Protein AF-A0A8X8IEL3-F1 (afdb_monomer_lite)

pLDDT: mean 84.25, std 9.83, range [52.97, 96.88]

Sequence (147 aa):
MQDITTQINSVTDIMNMSAEDFILHKIRIRLDEINSLKEDYFKITGKHADHILNAVQRSQFVFPSKKEIENNIATFLSDVGTSTFKTNQIISRFHQIEMTKDVRNDLTRRYSGQLTAMKKDKKIFSKKVDGEKGDLFSTDEKLLKLM

Organism: NCBI:txid1235997

Foldseek 3Di:
DDDPVVVLVVVCVVVVHDSVVVVVVVVVVVVVVVVVVVVVVCVVVVVVVLVVVQVVCVVVDDDDDLVVLVVLVVVVCVVCPFDKDFQVVSCCVPPVDPHRPVVSVVSNVSNVVVVVVCVVVLQKDWDDDPPDPHIIIGSDPVVVVVD

Radius of gyration: 29.65 Å; chains: 1; bounding box: 62×38×81 Å

Structure (mmCIF, N/CA/C/O backbone):
data_AF-A0A8X8IEL3-F1
#
_entry.id   AF-A0A8X8IEL3-F1
#
loop_
_atom_site.group_PDB
_atom_site.id
_atom_site.type_symbol
_atom_site.label_atom_id
_atom_site.label_alt_id
_atom_site.label_comp_id
_atom_site.label_asym_id
_atom_site.label_entity_id
_atom_site.label_seq_id
_atom_site.pdbx_PDB_ins_code
_atom_site.Cartn_x
_atom_site.Cartn_y
_atom_site.Cartn_z
_atom_site.occupancy
_atom_site.B_iso_or_equiv
_atom_site.auth_seq_id
_atom_site.auth_comp_id
_atom_site.auth_asym_id
_atom_site.auth_atom_id
_atom_site.pdbx_PDB_model_num
ATOM 1 N N . MET A 1 1 ? 31.915 17.268 -57.681 1.00 52.97 1 MET A N 1
ATOM 2 C CA . MET A 1 1 ? 31.991 16.485 -56.430 1.00 52.97 1 MET A CA 1
ATOM 3 C C . MET A 1 1 ? 33.268 16.895 -55.728 1.00 52.97 1 MET A C 1
ATOM 5 O O . MET A 1 1 ? 34.320 16.727 -56.325 1.00 52.97 1 MET A O 1
ATOM 9 N N . GLN A 1 2 ? 33.185 17.519 -54.552 1.00 53.22 2 GLN A N 1
ATOM 10 C CA . GLN A 1 2 ? 34.376 17.730 -53.724 1.00 53.22 2 GLN A CA 1
ATOM 11 C C . GLN A 1 2 ? 34.770 16.394 -53.091 1.00 53.22 2 GLN A C 1
ATOM 13 O O . GLN A 1 2 ? 33.899 15.658 -52.632 1.00 53.22 2 GLN A O 1
ATOM 18 N N . ASP A 1 3 ? 36.063 16.084 -53.128 1.00 77.81 3 ASP A N 1
ATOM 19 C CA . ASP A 1 3 ? 36.632 14.866 -52.562 1.00 77.81 3 ASP A CA 1
ATOM 20 C C . ASP A 1 3 ? 36.480 14.870 -51.030 1.00 77.81 3 ASP A C 1
ATOM 22 O O . ASP A 1 3 ? 36.744 15.878 -50.368 1.00 77.81 3 ASP A O 1
ATOM 26 N N . ILE A 1 4 ? 36.050 13.738 -50.468 1.00 69.00 4 ILE A N 1
ATOM 27 C CA . ILE A 1 4 ? 35.843 13.534 -49.025 1.00 69.00 4 ILE A CA 1
ATOM 28 C C . ILE A 1 4 ? 37.139 13.836 -48.260 1.00 69.00 4 ILE A C 1
ATOM 30 O O . ILE A 1 4 ? 37.100 14.425 -47.181 1.00 69.00 4 ILE A O 1
ATOM 34 N N . THR A 1 5 ? 38.291 13.533 -48.861 1.00 66.44 5 THR A N 1
ATOM 35 C CA . THR A 1 5 ? 39.619 13.839 -48.310 1.00 66.44 5 THR A CA 1
ATOM 36 C C . THR A 1 5 ? 39.831 15.344 -48.125 1.00 66.44 5 THR A C 1
ATOM 38 O O . THR A 1 5 ? 40.355 15.784 -47.105 1.00 66.44 5 THR A O 1
ATOM 41 N N . THR A 1 6 ? 39.367 16.161 -49.078 1.00 69.00 6 THR A N 1
ATOM 42 C CA . THR A 1 6 ? 39.477 17.628 -48.996 1.00 69.00 6 THR A CA 1
ATOM 43 C C . THR A 1 6 ? 38.564 18.196 -47.906 1.00 69.00 6 THR A C 1
ATOM 45 O O . THR A 1 6 ? 38.946 19.126 -47.200 1.00 69.00 6 THR A O 1
ATOM 48 N N . GLN A 1 7 ? 37.375 17.613 -47.722 1.00 66.88 7 GLN A N 1
ATOM 49 C CA . GLN A 1 7 ? 36.445 18.032 -46.670 1.00 66.88 7 GLN A CA 1
ATOM 50 C C . GLN A 1 7 ? 36.963 17.681 -45.271 1.00 66.88 7 GLN A C 1
ATOM 52 O O . GLN A 1 7 ? 36.913 18.530 -44.383 1.00 66.88 7 GLN A O 1
ATOM 57 N N . ILE A 1 8 ? 37.517 16.478 -45.082 1.00 64.00 8 ILE A N 1
ATOM 58 C CA . ILE A 1 8 ? 38.105 16.056 -43.801 1.00 64.00 8 ILE A CA 1
ATOM 59 C C . ILE A 1 8 ? 39.268 16.976 -43.419 1.00 64.00 8 ILE A C 1
ATOM 61 O O . ILE A 1 8 ? 39.250 17.510 -42.314 1.00 64.00 8 ILE A O 1
ATOM 65 N N . ASN A 1 9 ? 40.193 17.248 -44.347 1.00 65.44 9 ASN A N 1
ATOM 66 C CA . ASN A 1 9 ? 41.349 18.113 -44.085 1.00 65.44 9 ASN A CA 1
ATOM 67 C C . ASN A 1 9 ? 40.937 19.551 -43.713 1.00 65.44 9 ASN A C 1
ATOM 69 O O . ASN A 1 9 ? 41.481 20.143 -42.786 1.00 65.44 9 ASN A O 1
ATOM 73 N N . SER A 1 10 ? 39.909 20.097 -44.375 1.00 65.94 10 SER A N 1
ATOM 74 C CA . SER A 1 10 ? 39.413 21.443 -44.052 1.00 65.94 10 SER A CA 1
ATOM 75 C C . SER A 1 10 ? 38.795 21.545 -42.649 1.00 65.94 10 SER A C 1
ATOM 77 O O . SER A 1 10 ? 38.874 22.591 -42.012 1.00 65.94 10 SER A O 1
ATOM 79 N N . VAL A 1 11 ? 38.194 20.462 -42.146 1.00 64.12 11 VAL A N 1
ATOM 80 C CA . VAL A 1 11 ? 37.571 20.418 -40.814 1.00 64.12 11 VAL A CA 1
ATOM 81 C C . VAL A 1 11 ? 38.610 20.146 -39.724 1.00 64.12 11 VAL A C 1
ATOM 83 O O . VAL A 1 11 ? 38.522 20.733 -38.646 1.00 64.12 11 VAL A O 1
ATOM 86 N N . THR A 1 12 ? 39.611 19.306 -39.995 1.00 61.34 12 THR A N 1
ATOM 87 C CA . THR A 1 12 ? 40.712 19.014 -39.061 1.00 61.34 12 THR A CA 1
ATOM 88 C C . THR A 1 12 ? 41.576 20.243 -38.791 1.00 61.34 12 THR A C 1
ATOM 90 O O . THR A 1 12 ? 41.935 20.484 -37.638 1.00 61.34 12 THR A O 1
ATOM 93 N N . ASP A 1 13 ? 41.809 21.073 -39.814 1.00 62.56 13 ASP A N 1
ATOM 94 C CA . ASP A 1 13 ? 42.547 22.336 -39.691 1.00 62.56 13 ASP A CA 1
ATOM 95 C C . ASP A 1 13 ? 41.784 23.368 -38.840 1.00 62.56 13 ASP A C 1
ATOM 97 O O . ASP A 1 13 ? 42.379 24.058 -38.014 1.00 62.56 13 ASP A O 1
ATOM 101 N N . ILE A 1 14 ? 40.450 23.435 -38.969 1.00 66.62 14 ILE A N 1
ATOM 102 C CA . ILE A 1 14 ? 39.590 24.306 -38.141 1.00 66.62 14 ILE A CA 1
ATOM 103 C C . ILE A 1 14 ? 39.551 23.830 -36.682 1.00 66.62 14 ILE A C 1
ATOM 105 O O . ILE A 1 14 ? 39.494 24.644 -35.761 1.00 66.62 14 ILE A O 1
ATOM 109 N N . MET A 1 15 ? 39.565 22.515 -36.460 1.00 65.31 15 MET A N 1
ATOM 110 C CA . MET A 1 15 ? 39.514 21.920 -35.122 1.00 65.31 15 MET A CA 1
ATOM 111 C C . MET A 1 15 ? 40.895 21.790 -34.460 1.00 65.31 15 MET A C 1
ATOM 113 O O . MET A 1 15 ? 40.955 21.417 -33.291 1.00 65.31 15 MET A O 1
ATOM 117 N N . ASN A 1 16 ? 41.981 22.119 -35.172 1.00 76.56 16 ASN A N 1
ATOM 118 C CA . ASN A 1 16 ? 43.371 21.954 -34.738 1.00 76.56 16 ASN A CA 1
ATOM 119 C C . ASN A 1 16 ? 43.665 20.530 -34.218 1.00 76.56 16 ASN A C 1
ATOM 121 O O . ASN A 1 16 ? 44.290 20.339 -33.174 1.00 76.56 16 ASN A O 1
ATOM 125 N N . MET A 1 17 ? 43.147 19.524 -34.926 1.00 76.75 17 MET A N 1
ATOM 126 C CA . MET A 1 17 ? 43.248 18.103 -34.580 1.00 76.75 17 MET A CA 1
ATOM 127 C C . MET A 1 17 ? 43.739 17.315 -35.789 1.00 76.75 17 MET A C 1
ATOM 129 O O . MET A 1 17 ? 43.383 17.645 -36.915 1.00 76.75 17 MET A O 1
ATOM 133 N N . SER A 1 18 ? 44.515 16.248 -35.580 1.00 82.38 18 SER A N 1
ATOM 134 C CA . SER A 1 18 ? 44.889 15.361 -36.686 1.00 82.38 18 SER A CA 1
ATOM 135 C C . SER A 1 18 ? 43.655 14.634 -37.247 1.00 82.38 18 SER A C 1
ATOM 137 O O . SER A 1 18 ? 42.648 14.461 -36.555 1.00 82.38 18 SER A O 1
ATOM 139 N N . ALA A 1 19 ? 43.719 14.174 -38.499 1.00 75.25 19 ALA A N 1
ATOM 140 C CA . ALA A 1 19 ? 42.638 13.381 -39.090 1.00 75.25 19 ALA A CA 1
ATOM 141 C C . ALA A 1 19 ? 42.345 12.099 -38.287 1.00 75.25 19 ALA A C 1
ATOM 143 O O . ALA A 1 19 ? 41.186 11.707 -38.150 1.00 75.25 19 ALA A O 1
ATOM 144 N N . GLU A 1 20 ? 43.378 11.483 -37.706 1.00 79.62 20 GLU A N 1
ATOM 145 C CA . GLU A 1 20 ? 43.247 10.313 -36.834 1.00 79.62 20 GLU A CA 1
ATOM 146 C C . GLU A 1 20 ? 42.512 10.663 -35.532 1.00 79.62 20 GLU A C 1
ATOM 148 O O . GLU A 1 20 ? 41.538 9.997 -35.176 1.00 79.62 20 GLU A O 1
ATOM 153 N N . ASP A 1 21 ? 42.887 11.766 -34.879 1.00 79.75 21 ASP A N 1
ATOM 154 C CA . ASP A 1 21 ? 42.211 12.245 -33.668 1.00 79.75 21 ASP A CA 1
ATOM 155 C C . ASP A 1 21 ? 40.760 12.647 -33.940 1.00 79.75 21 ASP A C 1
ATOM 157 O O . ASP A 1 21 ? 39.878 12.399 -33.116 1.00 79.75 21 ASP A O 1
ATOM 161 N N . PHE A 1 22 ? 40.483 13.239 -35.104 1.00 78.94 22 PHE A N 1
ATOM 162 C CA . PHE A 1 22 ? 39.127 13.578 -35.527 1.00 78.94 22 PHE A CA 1
ATOM 163 C C . PHE A 1 22 ? 38.265 12.322 -35.707 1.00 78.94 22 PHE A C 1
ATOM 165 O O . PHE A 1 22 ? 37.135 12.271 -35.212 1.00 78.94 22 PHE A O 1
ATOM 172 N N . ILE A 1 23 ? 38.798 11.283 -36.358 1.00 81.25 23 ILE A N 1
ATOM 173 C CA . ILE A 1 23 ? 38.110 9.996 -36.520 1.00 81.25 23 ILE A CA 1
ATOM 174 C C . ILE A 1 23 ? 37.871 9.344 -35.152 1.00 81.25 23 ILE A C 1
ATOM 176 O O . ILE A 1 23 ? 36.741 8.949 -34.857 1.00 81.25 23 ILE A O 1
ATOM 180 N N . LEU A 1 24 ? 38.885 9.289 -34.282 1.00 84.38 24 LEU A N 1
ATOM 181 C CA . LEU A 1 24 ? 38.757 8.741 -32.926 1.00 84.38 24 LEU A CA 1
ATOM 182 C C . LEU A 1 24 ? 37.734 9.514 -32.086 1.00 84.38 24 LEU A C 1
ATOM 184 O O . LEU A 1 24 ? 36.930 8.908 -31.374 1.00 84.38 24 LEU A O 1
ATOM 188 N N . HIS A 1 25 ? 37.714 10.842 -32.189 1.00 81.69 25 HIS A N 1
ATOM 189 C CA . HIS A 1 25 ? 36.735 11.690 -31.518 1.00 81.69 25 HIS A CA 1
ATOM 190 C C . HIS A 1 25 ? 35.307 11.405 -32.002 1.00 81.69 25 HIS A C 1
ATOM 192 O O . HIS A 1 25 ? 34.398 11.249 -31.185 1.00 81.69 25 HIS A O 1
ATOM 198 N N . LYS A 1 26 ? 35.101 11.247 -33.317 1.00 83.44 26 LYS A N 1
ATOM 199 C CA . LYS A 1 26 ? 33.799 10.855 -33.877 1.00 83.44 26 LYS A CA 1
ATOM 200 C C . LYS A 1 26 ? 33.368 9.462 -33.425 1.00 83.44 26 LYS A C 1
ATOM 202 O O . LYS A 1 26 ? 32.201 9.288 -33.081 1.00 83.44 26 LYS A O 1
ATOM 207 N N . ILE A 1 27 ? 34.286 8.494 -33.383 1.00 84.94 27 ILE A N 1
ATOM 208 C CA . ILE A 1 27 ? 34.004 7.144 -32.876 1.00 84.94 27 ILE A CA 1
ATOM 209 C C . ILE A 1 27 ? 33.566 7.205 -31.407 1.00 84.94 27 ILE A C 1
ATOM 211 O O . ILE A 1 27 ? 32.565 6.584 -31.059 1.00 84.94 27 ILE A O 1
ATOM 215 N N . ARG A 1 28 ? 34.249 7.989 -30.559 1.00 89.00 28 ARG A N 1
ATOM 216 C CA . ARG A 1 28 ? 33.875 8.163 -29.142 1.00 89.00 28 ARG A CA 1
ATOM 217 C C . ARG A 1 28 ? 32.467 8.729 -28.978 1.00 89.00 28 ARG A C 1
ATOM 219 O O . ARG A 1 28 ? 31.664 8.112 -28.292 1.00 89.00 28 ARG A O 1
ATOM 226 N N . ILE A 1 29 ? 32.137 9.815 -29.684 1.00 87.62 29 ILE A N 1
ATOM 227 C CA . ILE A 1 29 ? 30.783 10.399 -29.650 1.00 87.62 29 ILE A CA 1
ATOM 228 C C . ILE A 1 29 ? 29.729 9.351 -30.031 1.00 87.62 29 ILE A C 1
ATOM 230 O O . ILE A 1 29 ? 28.712 9.218 -29.357 1.00 87.62 29 ILE A O 1
ATOM 234 N N . ARG A 1 30 ? 29.978 8.563 -31.086 1.00 88.94 30 ARG A N 1
ATOM 235 C CA . ARG A 1 30 ? 29.045 7.507 -31.508 1.00 88.94 30 ARG A CA 1
ATOM 236 C C . ARG A 1 30 ? 28.913 6.383 -30.483 1.00 88.94 30 ARG A C 1
ATOM 238 O O . ARG A 1 30 ? 27.815 5.865 -30.307 1.00 88.94 30 ARG A O 1
ATOM 245 N N . LEU A 1 31 ? 29.996 5.999 -29.810 1.00 88.44 31 LEU A N 1
ATOM 246 C CA . LEU A 1 31 ? 29.945 5.006 -28.736 1.00 88.44 31 LEU A CA 1
ATOM 247 C C . LEU A 1 31 ? 29.137 5.514 -27.536 1.00 88.44 31 LEU A C 1
ATOM 249 O O . LEU A 1 31 ? 28.332 4.758 -26.993 1.00 88.44 31 LEU A O 1
ATOM 253 N N . ASP A 1 32 ? 29.294 6.785 -27.166 1.00 89.31 32 ASP A N 1
ATOM 254 C CA . ASP A 1 32 ? 28.524 7.407 -26.084 1.00 89.31 32 ASP A CA 1
ATOM 255 C C . ASP A 1 32 ? 27.023 7.459 -26.422 1.00 89.31 32 ASP A C 1
ATOM 257 O O . ASP A 1 32 ? 26.186 7.079 -25.600 1.00 89.31 32 ASP A O 1
ATOM 261 N N . GLU A 1 33 ? 26.672 7.825 -27.661 1.00 89.25 33 GLU A N 1
ATOM 262 C CA . GLU A 1 33 ? 25.289 7.779 -28.163 1.00 89.25 33 GLU A CA 1
ATOM 263 C C . GLU A 1 33 ? 24.699 6.358 -28.095 1.00 89.25 33 GLU A C 1
ATOM 265 O O . GLU A 1 33 ? 23.583 6.167 -27.607 1.00 89.25 33 GLU A O 1
ATOM 270 N N . ILE A 1 34 ? 25.450 5.343 -28.546 1.00 87.88 34 ILE A N 1
ATOM 271 C CA . ILE A 1 34 ? 25.021 3.934 -28.506 1.00 87.88 34 ILE A CA 1
ATOM 272 C C . ILE A 1 34 ? 24.787 3.474 -27.063 1.00 87.88 34 ILE A C 1
ATOM 274 O O . ILE A 1 34 ? 23.791 2.801 -26.785 1.00 87.88 34 ILE A O 1
ATOM 278 N N . ASN A 1 35 ? 25.676 3.838 -26.137 1.00 83.38 35 ASN A N 1
ATOM 279 C CA . ASN A 1 35 ? 25.538 3.484 -24.727 1.00 83.38 35 ASN A CA 1
ATOM 280 C C . ASN A 1 35 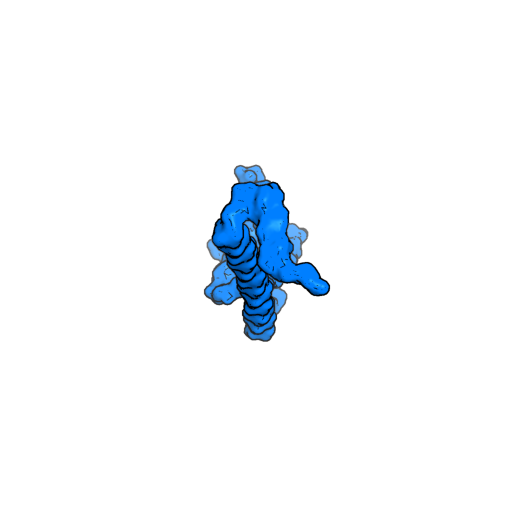? 24.299 4.138 -24.097 1.00 83.38 35 ASN A C 1
ATOM 282 O O . ASN A 1 35 ? 23.532 3.443 -23.430 1.00 83.38 35 ASN A O 1
ATOM 286 N N . SER A 1 36 ? 24.040 5.419 -24.381 1.00 86.44 36 SER A N 1
ATOM 287 C CA . SER A 1 36 ? 22.827 6.108 -23.917 1.00 86.44 36 SER A CA 1
ATOM 288 C C . SER A 1 36 ? 21.553 5.434 -24.436 1.00 86.44 36 SER A C 1
ATOM 290 O O . SER A 1 36 ? 20.630 5.162 -23.668 1.00 86.44 36 SER A O 1
ATOM 292 N N . LEU A 1 37 ? 21.505 5.097 -25.730 1.00 81.62 37 LEU A N 1
ATOM 293 C CA . LEU A 1 37 ? 20.355 4.410 -26.331 1.00 81.62 37 LEU A CA 1
ATOM 294 C C . LEU A 1 37 ? 20.125 3.026 -25.714 1.00 81.62 37 LEU A C 1
ATOM 296 O O . LEU A 1 37 ? 18.983 2.624 -25.485 1.00 81.62 37 LEU A O 1
ATOM 300 N N . LYS A 1 38 ? 21.207 2.298 -25.421 1.00 79.50 38 LYS A N 1
ATOM 301 C CA . LYS A 1 38 ? 21.152 0.997 -24.751 1.00 79.50 38 LYS A CA 1
ATOM 302 C C . LYS A 1 38 ? 20.565 1.128 -23.346 1.00 79.50 38 LYS A C 1
ATOM 304 O O . LYS A 1 38 ? 19.675 0.354 -22.996 1.00 79.50 38 LYS A O 1
ATOM 309 N N . GLU A 1 39 ? 21.015 2.099 -22.555 1.00 81.06 39 GLU A N 1
ATOM 310 C CA . GLU A 1 39 ? 20.456 2.357 -21.223 1.00 81.06 39 GLU A CA 1
ATOM 311 C C . GLU A 1 39 ? 18.965 2.686 -21.272 1.00 81.06 39 GLU A C 1
ATOM 313 O O . GLU A 1 39 ? 18.184 2.146 -20.486 1.00 81.06 39 GLU A O 1
ATOM 318 N N . ASP A 1 40 ? 18.550 3.541 -22.203 1.00 81.44 40 ASP A N 1
ATOM 319 C CA . ASP A 1 40 ? 17.146 3.917 -22.340 1.00 81.44 40 ASP A CA 1
ATOM 320 C C . ASP A 1 40 ? 16.284 2.740 -22.798 1.00 81.44 40 ASP A C 1
ATOM 322 O O . ASP A 1 40 ? 15.201 2.521 -22.250 1.00 81.44 40 ASP A O 1
ATOM 326 N N . TYR A 1 41 ? 16.793 1.904 -23.706 1.00 77.44 41 TYR A N 1
ATOM 327 C CA . TYR A 1 41 ? 16.142 0.652 -24.080 1.00 77.44 41 TYR A CA 1
ATOM 328 C C . TYR A 1 41 ? 15.973 -0.291 -22.878 1.00 77.44 41 TYR A C 1
ATOM 330 O O . TYR A 1 41 ? 14.883 -0.833 -22.670 1.00 77.44 41 TYR A O 1
ATOM 338 N N . PHE A 1 42 ? 16.998 -0.455 -22.034 1.00 75.12 42 PHE A N 1
ATOM 339 C CA . PHE A 1 42 ? 16.891 -1.259 -20.808 1.00 75.12 42 PHE A CA 1
ATOM 340 C C . PHE A 1 42 ? 15.889 -0.677 -19.809 1.00 75.12 42 PHE A C 1
ATOM 342 O O . PHE A 1 42 ? 15.093 -1.418 -19.235 1.00 75.12 42 PHE A O 1
ATOM 349 N N . LYS A 1 43 ? 15.859 0.648 -19.633 1.00 77.88 43 LYS A N 1
ATOM 350 C CA . LYS A 1 43 ? 14.858 1.310 -18.781 1.00 77.88 43 LYS A CA 1
ATOM 351 C C . LYS A 1 43 ? 13.442 1.072 -19.301 1.00 77.88 43 LYS A C 1
ATOM 353 O O . LYS A 1 43 ? 12.537 0.816 -18.509 1.00 77.88 43 LYS A O 1
ATOM 358 N N . ILE A 1 44 ? 13.227 1.172 -20.612 1.00 76.62 44 ILE A N 1
ATOM 359 C CA . ILE A 1 44 ? 11.911 0.969 -21.230 1.00 76.62 44 ILE A CA 1
ATOM 360 C C . ILE A 1 44 ? 11.483 -0.492 -21.093 1.00 76.62 44 ILE A C 1
ATOM 362 O O . ILE A 1 44 ? 10.380 -0.757 -20.618 1.00 76.62 44 ILE A O 1
ATOM 366 N N . THR A 1 45 ? 12.339 -1.437 -21.471 1.00 73.94 45 T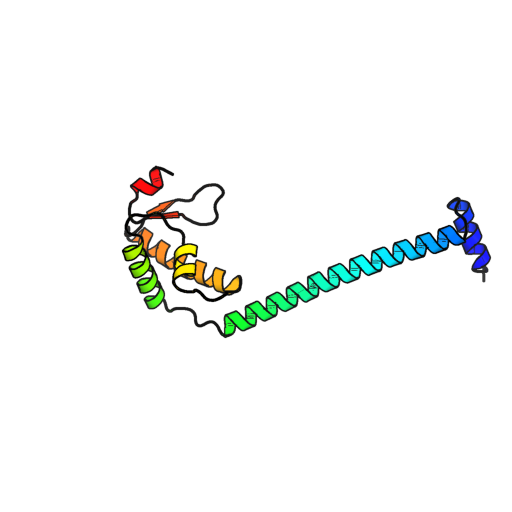HR A N 1
ATOM 367 C CA . THR A 1 45 ? 12.027 -2.874 -21.404 1.00 73.94 45 THR A CA 1
ATOM 368 C C . THR A 1 45 ? 11.816 -3.352 -19.970 1.00 73.94 45 THR A C 1
ATOM 370 O O . THR A 1 45 ? 10.843 -4.060 -19.717 1.00 73.94 45 THR A O 1
ATOM 373 N N . GLY A 1 46 ? 12.631 -2.887 -19.018 1.00 75.19 46 GLY A N 1
ATOM 374 C CA . GLY A 1 46 ? 12.444 -3.150 -17.590 1.00 75.19 46 GLY A CA 1
ATOM 375 C C . GLY A 1 46 ? 11.094 -2.647 -17.074 1.00 75.19 46 GLY A C 1
ATOM 376 O O . GLY A 1 46 ? 10.345 -3.409 -16.471 1.00 75.19 46 GLY A O 1
ATOM 377 N N . LYS A 1 47 ? 10.710 -1.405 -17.411 1.00 76.56 47 LYS A N 1
ATOM 378 C CA . LYS A 1 47 ? 9.381 -0.872 -17.060 1.00 76.56 47 LYS A CA 1
ATOM 379 C C . LYS A 1 47 ? 8.247 -1.734 -17.618 1.00 76.56 47 LYS A C 1
ATOM 381 O O . LYS A 1 47 ? 7.275 -1.986 -16.915 1.00 76.56 47 LYS A O 1
ATOM 386 N N . HIS A 1 48 ? 8.349 -2.189 -18.868 1.00 75.19 48 HIS A N 1
ATOM 387 C CA . HIS A 1 48 ? 7.322 -3.045 -19.473 1.00 75.19 48 HIS A CA 1
ATOM 388 C C . HIS A 1 48 ? 7.245 -4.419 -18.798 1.00 75.19 48 HIS A C 1
ATOM 390 O O . HIS A 1 48 ? 6.142 -4.904 -18.549 1.00 75.19 48 HIS A O 1
ATOM 396 N N . ALA A 1 49 ? 8.387 -5.019 -18.455 1.00 73.88 49 ALA A N 1
ATOM 397 C CA . ALA A 1 49 ? 8.434 -6.272 -17.707 1.00 73.88 49 ALA A CA 1
ATOM 398 C C . ALA A 1 49 ? 7.764 -6.130 -16.330 1.00 73.88 49 ALA A C 1
ATOM 400 O O . ALA A 1 49 ? 6.920 -6.955 -15.982 1.00 73.88 49 ALA A O 1
ATOM 401 N N . ASP A 1 50 ? 8.045 -5.044 -15.603 1.00 75.88 50 ASP A N 1
ATOM 402 C CA . ASP A 1 50 ? 7.395 -4.737 -14.323 1.00 75.88 50 ASP A CA 1
ATOM 403 C C . ASP A 1 50 ? 5.879 -4.553 -14.480 1.00 75.88 50 ASP A C 1
ATOM 405 O O . ASP A 1 50 ? 5.099 -5.064 -13.676 1.00 75.88 50 ASP A O 1
ATOM 409 N N . HIS A 1 51 ? 5.434 -3.854 -15.531 1.00 75.06 51 HIS A N 1
ATOM 410 C CA . HIS A 1 51 ? 4.008 -3.680 -15.816 1.00 75.06 51 HIS A CA 1
ATOM 411 C C . HIS A 1 51 ? 3.302 -5.014 -16.082 1.00 75.06 51 HIS A C 1
ATOM 413 O O . HIS A 1 51 ? 2.207 -5.238 -15.562 1.00 75.06 51 HIS A O 1
ATOM 419 N N . ILE A 1 52 ? 3.923 -5.906 -16.858 1.00 74.44 52 ILE A N 1
ATOM 420 C CA . ILE A 1 52 ? 3.378 -7.238 -17.142 1.00 74.44 52 ILE A CA 1
ATOM 421 C C . ILE A 1 52 ? 3.356 -8.082 -15.864 1.00 74.44 52 ILE A C 1
ATOM 423 O O . ILE A 1 52 ? 2.327 -8.681 -15.556 1.00 74.44 52 ILE A O 1
ATOM 427 N N . LEU A 1 53 ? 4.440 -8.086 -15.083 1.00 75.00 53 LEU A N 1
ATOM 428 C CA . LEU A 1 53 ? 4.519 -8.821 -13.819 1.00 75.00 53 LEU A CA 1
ATOM 429 C C . LEU A 1 53 ? 3.451 -8.346 -12.822 1.00 75.00 53 LEU A C 1
ATOM 431 O O . LEU A 1 53 ? 2.741 -9.171 -12.243 1.00 75.00 53 LEU A O 1
ATOM 435 N N . ASN A 1 54 ? 3.278 -7.028 -12.674 1.00 76.19 54 ASN A N 1
ATOM 436 C CA . ASN A 1 54 ? 2.220 -6.441 -11.852 1.00 76.19 54 ASN A CA 1
ATOM 437 C C . ASN A 1 54 ? 0.829 -6.869 -12.338 1.00 76.19 54 ASN A C 1
ATOM 439 O O . ASN A 1 54 ? -0.013 -7.246 -11.522 1.00 76.19 54 ASN A O 1
ATOM 443 N N . ALA A 1 55 ? 0.576 -6.828 -13.651 1.00 73.06 55 ALA A N 1
ATOM 444 C CA . ALA A 1 55 ? -0.713 -7.204 -14.227 1.00 73.06 55 ALA A CA 1
ATOM 445 C C . ALA A 1 55 ? -1.033 -8.691 -14.005 1.00 73.06 55 ALA A C 1
ATOM 447 O O . ALA A 1 55 ? -2.135 -9.021 -13.561 1.00 73.06 55 ALA A O 1
ATOM 448 N N . VAL A 1 56 ? -0.061 -9.576 -14.247 1.00 75.75 56 VAL A N 1
ATOM 449 C CA . VAL A 1 56 ? -0.197 -11.024 -14.041 1.00 75.75 56 VAL A CA 1
ATOM 450 C C . VAL A 1 56 ? -0.455 -11.329 -12.572 1.00 75.75 56 VAL A C 1
ATOM 452 O O . VAL A 1 56 ? -1.468 -11.953 -12.255 1.00 75.75 56 VAL A O 1
ATOM 455 N N . GLN A 1 57 ? 0.388 -10.838 -11.661 1.00 74.62 57 GLN A N 1
ATOM 456 C CA . GLN A 1 57 ? 0.193 -11.094 -10.236 1.00 74.62 57 GLN A CA 1
ATOM 457 C C . GLN A 1 57 ? -1.136 -10.536 -9.735 1.00 74.62 57 GLN A C 1
ATOM 459 O O . GLN A 1 57 ? -1.836 -11.212 -8.991 1.00 74.62 57 GLN A O 1
ATOM 464 N N . ARG A 1 58 ? -1.537 -9.337 -10.170 1.00 77.75 58 ARG A N 1
ATOM 465 C CA . ARG A 1 58 ? -2.833 -8.763 -9.795 1.00 77.75 58 ARG A CA 1
ATOM 466 C C . ARG A 1 58 ? -4.006 -9.608 -10.288 1.00 77.75 58 ARG A C 1
ATOM 468 O O . ARG A 1 58 ? -4.993 -9.721 -9.572 1.00 77.75 58 ARG A O 1
ATOM 475 N N . SER A 1 59 ? -3.905 -10.182 -11.488 1.00 74.56 59 SER A N 1
ATOM 476 C CA . SER A 1 59 ? -4.946 -11.056 -12.045 1.00 74.56 59 SER A CA 1
ATOM 477 C C . SER A 1 59 ? -5.080 -12.382 -11.290 1.00 74.56 59 SER A C 1
ATOM 479 O O . SER A 1 59 ? -6.175 -12.925 -11.196 1.00 74.56 59 SER A O 1
ATOM 481 N N . GLN A 1 60 ? -3.976 -12.879 -10.728 1.00 80.75 60 GLN A N 1
ATOM 482 C CA . GLN A 1 60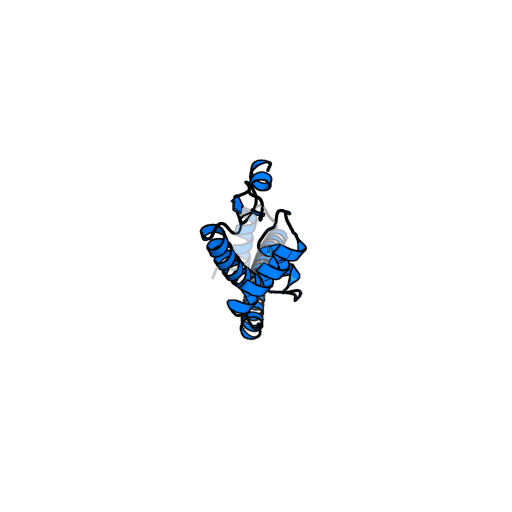 ? -3.928 -14.133 -9.975 1.00 80.75 60 GLN A CA 1
ATOM 483 C C . GLN A 1 60 ? -4.184 -13.932 -8.477 1.00 80.75 60 GLN A C 1
ATOM 485 O O . GLN A 1 60 ? -4.539 -14.877 -7.774 1.00 80.75 60 GLN A O 1
ATOM 490 N N . PHE A 1 61 ? -4.006 -12.710 -7.972 1.00 85.31 61 PHE A N 1
ATOM 491 C CA . PHE A 1 61 ? -4.180 -12.398 -6.564 1.00 85.31 61 PHE A CA 1
ATOM 492 C C . PHE A 1 61 ? -5.662 -12.341 -6.189 1.00 85.31 61 PHE A C 1
ATOM 494 O O . PHE A 1 61 ? -6.420 -11.483 -6.650 1.00 85.31 61 PHE A O 1
ATOM 501 N N . VAL A 1 62 ? -6.068 -13.225 -5.281 1.00 87.81 62 VAL A N 1
ATOM 502 C CA . VAL A 1 62 ? -7.414 -13.219 -4.708 1.00 87.81 62 VAL A CA 1
ATOM 503 C C . VAL A 1 62 ? -7.469 -12.172 -3.601 1.00 87.81 62 VAL A C 1
ATOM 505 O O . VAL A 1 62 ? -6.952 -12.366 -2.502 1.00 87.81 62 VAL A O 1
ATOM 508 N N . PHE A 1 63 ? -8.090 -11.029 -3.892 1.00 90.31 63 PHE A N 1
ATOM 509 C CA . PHE A 1 63 ? -8.263 -9.983 -2.889 1.00 90.31 63 PHE A CA 1
ATOM 510 C C . PHE A 1 63 ? -9.248 -10.418 -1.797 1.00 90.31 63 PHE A C 1
ATOM 512 O O . PHE A 1 63 ? -10.326 -10.915 -2.131 1.00 90.31 63 PHE A O 1
ATOM 519 N N . PRO A 1 64 ? -8.946 -10.140 -0.513 1.00 92.50 64 PRO A N 1
ATOM 520 C CA . PRO A 1 64 ? -9.862 -10.453 0.571 1.00 92.50 64 PRO A CA 1
ATOM 521 C C . PRO A 1 64 ? -11.159 -9.652 0.426 1.00 92.50 64 PRO A C 1
ATOM 523 O O . PRO A 1 64 ? -11.171 -8.467 0.054 1.00 92.50 64 PRO A O 1
ATOM 526 N N . SER A 1 65 ? -12.263 -10.310 0.752 1.00 94.62 65 SER A N 1
ATOM 527 C CA . SER A 1 65 ? -13.575 -9.697 0.892 1.00 94.62 65 SER A CA 1
ATOM 528 C C . SER A 1 65 ? -13.590 -8.674 2.031 1.00 94.62 65 SER A C 1
ATOM 530 O O . SER A 1 65 ? -12.727 -8.654 2.911 1.00 94.62 65 SER A O 1
ATOM 532 N N . LYS A 1 66 ? -14.619 -7.818 2.057 1.00 93.81 66 LYS A N 1
ATOM 533 C CA . LYS A 1 66 ? -14.798 -6.839 3.140 1.00 93.81 66 LYS A CA 1
ATOM 534 C C . LYS A 1 66 ? -14.842 -7.511 4.520 1.00 93.81 66 LYS A C 1
ATOM 536 O O . LYS A 1 66 ? -14.199 -7.031 5.446 1.00 93.81 66 LYS A O 1
ATOM 541 N N . LYS A 1 67 ? -15.555 -8.636 4.629 1.00 94.88 67 LYS A N 1
ATOM 542 C CA . LYS A 1 67 ? -15.693 -9.394 5.878 1.00 94.88 67 LYS A CA 1
ATOM 543 C C . LYS A 1 67 ? -14.357 -9.983 6.338 1.00 94.88 67 LYS A C 1
ATOM 545 O O . LYS A 1 67 ? -14.043 -9.940 7.520 1.00 94.88 67 LYS A O 1
ATOM 550 N N . GLU A 1 68 ? -13.544 -10.492 5.414 1.00 96.38 68 GLU A N 1
ATOM 551 C CA . GLU A 1 68 ? -12.197 -10.978 5.745 1.00 96.38 68 GLU A CA 1
ATOM 552 C C . GLU A 1 68 ? -11.280 -9.845 6.203 1.00 96.38 68 GLU A C 1
ATOM 554 O O . GLU A 1 68 ? -10.532 -10.017 7.158 1.00 96.38 68 GLU A O 1
ATOM 559 N N . ILE A 1 69 ? -11.361 -8.666 5.581 1.00 96.88 69 ILE A N 1
ATOM 560 C CA . ILE A 1 69 ? -10.608 -7.485 6.029 1.00 96.88 69 ILE A CA 1
ATOM 561 C C . ILE A 1 69 ? -11.020 -7.086 7.448 1.00 96.88 69 ILE A C 1
ATOM 563 O O . ILE A 1 69 ? -10.153 -6.828 8.280 1.00 96.88 69 ILE A O 1
ATOM 567 N N . GLU A 1 70 ? -12.322 -7.049 7.733 1.00 94.88 70 GLU A N 1
ATOM 568 C CA . GLU A 1 70 ? -12.853 -6.767 9.071 1.00 94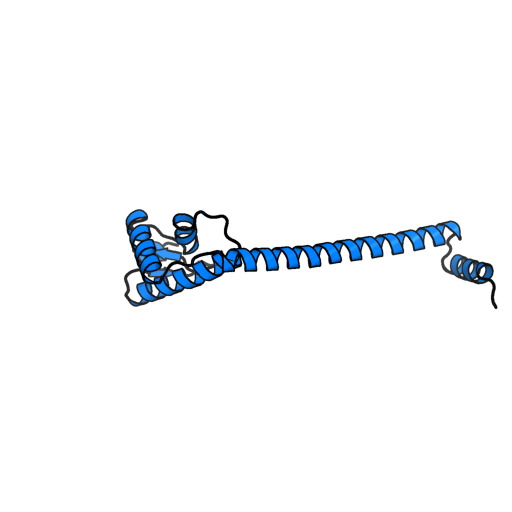.88 70 GLU A CA 1
ATOM 569 C C . GLU A 1 70 ? -12.321 -7.752 10.111 1.00 94.88 70 GLU A C 1
ATOM 571 O O . GLU A 1 70 ? -11.804 -7.326 11.145 1.00 94.88 70 GLU A O 1
ATOM 576 N N . ASN A 1 71 ? -12.372 -9.048 9.802 1.00 96.81 71 ASN A N 1
ATOM 577 C CA . ASN A 1 71 ? -11.839 -10.095 10.666 1.00 96.81 71 ASN A CA 1
ATOM 578 C C . ASN A 1 71 ? -10.330 -9.935 10.880 1.00 96.81 71 ASN A C 1
ATOM 580 O O . ASN A 1 71 ? -9.876 -9.937 12.018 1.00 96.81 71 ASN A O 1
ATOM 584 N N . ASN A 1 72 ? -9.560 -9.720 9.812 1.00 96.88 72 ASN A N 1
ATOM 585 C CA . ASN A 1 72 ? -8.110 -9.549 9.894 1.00 96.88 72 ASN A CA 1
ATOM 586 C C . ASN A 1 72 ? -7.728 -8.341 10.757 1.00 96.88 72 ASN A C 1
ATOM 588 O O . ASN A 1 72 ? -6.799 -8.427 11.556 1.00 96.88 72 ASN A O 1
ATOM 592 N N . ILE A 1 73 ? -8.443 -7.218 10.626 1.00 95.25 73 ILE A N 1
ATOM 593 C CA . ILE A 1 73 ? -8.217 -6.043 11.476 1.00 95.25 73 ILE A CA 1
ATOM 594 C C . ILE A 1 73 ? -8.583 -6.362 12.927 1.00 95.25 73 ILE A C 1
ATOM 596 O O . ILE A 1 73 ? -7.805 -6.043 13.818 1.00 95.25 73 ILE A O 1
ATOM 600 N N . ALA A 1 74 ? -9.723 -7.005 13.183 1.00 93.25 74 ALA A N 1
ATOM 601 C CA . ALA A 1 74 ? -10.128 -7.365 14.540 1.00 93.25 74 ALA A CA 1
ATOM 602 C C . ALA A 1 74 ? -9.109 -8.298 15.218 1.00 93.25 74 ALA A C 1
ATOM 604 O O . ALA A 1 74 ? -8.694 -8.030 16.345 1.00 93.25 74 ALA A O 1
ATOM 605 N N . THR A 1 75 ? -8.647 -9.334 14.512 1.00 95.06 75 THR A N 1
ATOM 606 C CA . THR A 1 75 ? -7.577 -10.225 14.978 1.00 95.06 75 THR A CA 1
ATOM 607 C C . THR A 1 75 ? -6.295 -9.442 15.241 1.00 95.06 75 THR A C 1
ATOM 609 O O . THR A 1 75 ? -5.740 -9.541 16.329 1.00 95.06 75 THR A O 1
ATOM 612 N N . PHE A 1 76 ? -5.872 -8.586 14.303 1.00 94.75 76 PHE A N 1
ATOM 613 C CA . PHE A 1 76 ? -4.686 -7.748 14.486 1.00 94.75 76 PHE A CA 1
ATOM 614 C C . PHE A 1 76 ? -4.767 -6.903 15.758 1.00 94.75 76 PHE A C 1
ATOM 616 O O . PHE A 1 76 ? -3.817 -6.878 16.533 1.00 94.75 76 PHE A O 1
ATOM 623 N N . LEU A 1 77 ? -5.896 -6.222 15.971 1.00 92.06 77 LEU A N 1
ATOM 624 C CA . LEU A 1 77 ? -6.125 -5.356 17.127 1.00 92.06 77 LEU A CA 1
ATOM 625 C C . LEU A 1 77 ? -6.108 -6.133 18.444 1.00 92.06 77 LEU A C 1
ATOM 627 O O . LEU A 1 77 ? -5.568 -5.637 19.429 1.00 92.06 77 LEU A O 1
ATOM 631 N N . SER A 1 78 ? -6.655 -7.350 18.453 1.00 90.50 78 SER A N 1
ATOM 632 C CA . SER A 1 78 ? -6.579 -8.239 19.615 1.00 90.50 78 SER A CA 1
ATOM 633 C C . SER A 1 78 ? -5.134 -8.599 19.965 1.00 90.50 78 SER A C 1
ATOM 635 O O . SER A 1 78 ? -4.809 -8.720 21.142 1.00 90.50 78 SER A O 1
ATOM 637 N N . ASP A 1 79 ? -4.274 -8.752 18.957 1.00 87.69 79 ASP A N 1
ATOM 638 C CA . ASP A 1 79 ? -2.884 -9.166 19.144 1.00 87.69 79 ASP A CA 1
ATOM 639 C C . ASP A 1 79 ? -1.970 -8.008 19.566 1.00 87.69 79 ASP A C 1
ATOM 641 O O . ASP A 1 79 ? -1.101 -8.179 20.418 1.00 87.69 79 ASP A O 1
ATOM 645 N N . VAL A 1 80 ? -2.139 -6.821 18.970 1.00 84.06 80 VAL A N 1
ATOM 646 C CA . VAL A 1 80 ? -1.306 -5.645 19.299 1.00 84.06 80 VAL A CA 1
ATOM 647 C C . VAL A 1 80 ? -1.772 -4.910 20.556 1.00 84.06 80 VAL A C 1
ATOM 649 O O . VAL A 1 80 ? -1.033 -4.077 21.094 1.00 84.06 80 VAL A O 1
ATOM 652 N N . GLY A 1 81 ? -2.994 -5.195 21.017 1.00 80.00 81 GLY A N 1
ATOM 653 C CA . GLY A 1 81 ? -3.604 -4.584 22.189 1.00 80.00 81 GLY A CA 1
ATOM 654 C C . GLY A 1 81 ? -3.686 -3.063 22.062 1.00 80.00 81 GLY A C 1
ATOM 655 O O . GLY A 1 81 ? -4.317 -2.524 21.151 1.00 80.00 81 GLY A O 1
ATOM 656 N N . THR A 1 82 ? -3.034 -2.364 22.989 1.00 78.25 82 THR A N 1
ATOM 657 C CA . THR A 1 82 ? -2.975 -0.899 23.028 1.00 78.25 82 THR A CA 1
ATOM 658 C C . THR A 1 82 ? -1.727 -0.341 22.346 1.00 78.25 82 THR A C 1
ATOM 660 O O . THR A 1 82 ? -1.281 0.725 22.719 1.00 78.25 82 THR A O 1
ATOM 663 N N . SER A 1 83 ? -1.096 -1.026 21.395 1.00 87.12 83 SER A N 1
ATOM 664 C CA . SER A 1 83 ? 0.076 -0.469 20.694 1.00 87.12 83 SER A CA 1
ATOM 665 C C . SER A 1 83 ? -0.321 0.408 19.501 1.00 87.12 83 SER A C 1
ATOM 667 O O . SER A 1 83 ? -1.406 0.257 18.932 1.00 87.12 83 SER A O 1
ATOM 669 N N . THR A 1 84 ? 0.575 1.306 19.080 1.00 91.69 84 THR A N 1
ATOM 670 C CA . THR A 1 84 ? 0.404 2.037 17.819 1.00 91.69 84 THR A CA 1
ATOM 671 C C . THR A 1 84 ? 0.756 1.150 16.627 1.00 91.69 84 THR A C 1
ATOM 673 O O . THR A 1 84 ? 1.621 0.276 16.711 1.00 91.69 84 THR A O 1
ATOM 676 N N . PHE A 1 85 ? 0.075 1.355 15.501 1.00 93.19 85 PHE A N 1
ATOM 677 C CA . PHE A 1 85 ? 0.295 0.557 14.300 1.00 93.19 85 PHE A CA 1
ATOM 678 C C . PHE A 1 85 ? -0.001 1.317 13.005 1.00 93.19 85 PHE A C 1
ATOM 680 O O . PHE A 1 85 ? -0.674 2.345 12.992 1.00 93.19 85 PHE A O 1
ATOM 687 N N . LYS A 1 86 ? 0.483 0.783 11.883 1.00 92.94 86 LYS A N 1
ATOM 688 C CA . LYS A 1 86 ? 0.249 1.289 10.524 1.00 92.94 86 LYS A CA 1
ATOM 689 C C . LYS A 1 86 ? -0.430 0.235 9.654 1.00 92.94 86 LYS A C 1
ATOM 691 O O . LYS A 1 86 ? -0.265 -0.967 9.859 1.00 92.94 86 LYS A O 1
ATOM 696 N N . THR A 1 87 ? -1.139 0.677 8.615 1.00 93.81 87 THR A N 1
ATOM 697 C CA . THR A 1 87 ? -1.845 -0.213 7.674 1.00 93.81 87 THR A CA 1
ATOM 698 C C . THR A 1 87 ? -0.934 -1.288 7.072 1.00 93.81 87 THR A C 1
ATOM 700 O O . THR A 1 87 ? -1.342 -2.438 6.920 1.00 93.81 87 THR A O 1
ATOM 703 N N . ASN A 1 88 ? 0.316 -0.941 6.750 1.00 91.38 88 ASN A N 1
ATOM 704 C CA . ASN A 1 88 ? 1.275 -1.883 6.174 1.00 91.38 88 ASN A CA 1
ATOM 705 C C . ASN A 1 88 ? 1.644 -3.024 7.134 1.00 91.38 88 ASN A C 1
ATOM 707 O O . ASN A 1 88 ? 1.907 -4.119 6.658 1.00 91.38 88 ASN A O 1
ATOM 711 N N . GLN A 1 89 ? 1.619 -2.812 8.453 1.00 92.31 89 GLN A N 1
ATOM 712 C CA . GLN A 1 89 ? 1.884 -3.878 9.425 1.00 92.31 89 GLN A CA 1
ATOM 713 C C . GLN A 1 89 ? 0.771 -4.932 9.422 1.00 92.31 89 GLN A C 1
ATOM 715 O O . GLN A 1 89 ? 1.059 -6.123 9.506 1.00 92.31 89 GLN A O 1
ATOM 720 N N . ILE A 1 90 ? -0.489 -4.515 9.246 1.00 94.12 90 ILE A N 1
ATOM 721 C CA . ILE A 1 90 ? -1.618 -5.444 9.085 1.00 94.12 90 ILE A CA 1
ATOM 722 C C . ILE A 1 90 ? -1.449 -6.237 7.787 1.00 94.12 90 ILE A C 1
ATOM 724 O O . ILE A 1 90 ? -1.580 -7.459 7.776 1.00 94.12 90 ILE A O 1
ATOM 728 N N . ILE A 1 91 ? -1.110 -5.548 6.693 1.00 93.62 91 ILE A N 1
ATOM 729 C CA . ILE A 1 91 ? -0.919 -6.184 5.385 1.00 93.62 91 ILE A CA 1
ATOM 730 C C . ILE A 1 91 ? 0.203 -7.219 5.444 1.00 93.62 91 ILE A C 1
ATOM 732 O O . ILE A 1 91 ? -0.024 -8.360 5.061 1.00 93.62 91 ILE A O 1
ATOM 736 N N . SER A 1 92 ? 1.370 -6.859 5.981 1.00 91.44 92 SER A N 1
ATOM 737 C CA . SER A 1 92 ? 2.499 -7.783 6.112 1.00 91.44 92 SER A CA 1
ATOM 738 C C . SER A 1 92 ? 2.177 -8.999 6.984 1.00 91.44 92 SER A C 1
ATOM 740 O O . SER A 1 92 ? 2.699 -10.077 6.724 1.00 91.44 92 SER A O 1
ATOM 742 N N . ARG A 1 93 ? 1.309 -8.857 7.999 1.00 92.06 93 ARG A N 1
ATOM 743 C CA . ARG A 1 93 ? 0.915 -9.976 8.870 1.00 92.06 93 ARG A CA 1
ATOM 744 C C . ARG A 1 93 ? 0.083 -11.025 8.130 1.00 92.06 93 ARG A C 1
ATOM 746 O O . ARG A 1 93 ? 0.349 -12.215 8.278 1.00 92.06 93 ARG A O 1
ATOM 753 N N . PHE A 1 94 ? -0.925 -10.588 7.373 1.00 93.44 94 PHE A N 1
ATOM 754 C CA . PHE A 1 94 ? -1.920 -11.485 6.766 1.00 93.44 94 PHE A CA 1
ATOM 755 C C . PHE A 1 94 ? -1.645 -11.834 5.302 1.00 93.44 94 PHE A C 1
ATOM 757 O O . PHE A 1 94 ? -2.203 -12.802 4.797 1.00 93.44 94 PHE A O 1
ATOM 764 N N . HIS A 1 95 ? -0.784 -11.076 4.626 1.00 90.31 95 HIS A N 1
ATOM 765 C CA . HIS A 1 95 ? -0.456 -11.262 3.212 1.00 90.31 95 HIS A CA 1
ATOM 766 C C . HIS A 1 95 ? 1.057 -11.444 3.064 1.00 90.31 95 HIS A C 1
ATOM 768 O O . HIS A 1 95 ? 1.739 -10.605 2.484 1.00 90.31 95 HIS A O 1
ATOM 774 N N . GLN A 1 96 ? 1.586 -12.541 3.617 1.00 75.88 96 GLN A N 1
ATOM 775 C CA . GLN A 1 96 ? 3.027 -12.870 3.683 1.00 75.88 96 GLN A CA 1
ATOM 776 C C . GLN A 1 96 ? 3.665 -13.239 2.329 1.00 75.88 96 GLN A C 1
ATOM 778 O O . GLN A 1 96 ? 4.780 -13.749 2.272 1.00 75.88 96 GLN A O 1
ATOM 783 N N . ILE A 1 97 ? 2.950 -13.016 1.233 1.00 72.25 97 ILE A N 1
ATOM 784 C CA . ILE A 1 97 ? 3.398 -13.344 -0.116 1.00 72.25 97 ILE A CA 1
ATOM 785 C C . ILE A 1 97 ? 4.230 -12.169 -0.636 1.00 72.25 97 ILE A C 1
ATOM 787 O O . ILE A 1 97 ? 3.952 -11.010 -0.314 1.00 72.25 97 ILE A O 1
ATOM 791 N N . GLU A 1 98 ? 5.242 -12.438 -1.458 1.00 73.88 98 GLU A N 1
ATOM 792 C CA . GLU A 1 98 ? 5.944 -11.375 -2.172 1.00 73.88 98 GLU A CA 1
ATOM 793 C C . GLU A 1 98 ? 4.964 -10.677 -3.128 1.00 73.88 98 GLU A C 1
ATOM 795 O O . GLU A 1 98 ? 4.577 -11.204 -4.169 1.00 73.88 98 GLU A O 1
ATOM 800 N N . MET A 1 99 ? 4.490 -9.499 -2.718 1.00 81.06 99 MET A N 1
ATOM 801 C CA . MET A 1 99 ? 3.489 -8.731 -3.453 1.00 81.06 99 MET A CA 1
ATOM 802 C C . MET A 1 99 ? 4.146 -7.635 -4.279 1.00 81.06 99 MET A C 1
ATOM 804 O O . MET A 1 99 ? 4.892 -6.799 -3.744 1.00 81.06 99 MET A O 1
ATOM 808 N N . THR A 1 100 ? 3.740 -7.554 -5.544 1.00 84.12 100 THR A N 1
ATOM 809 C CA . THR A 1 100 ? 3.958 -6.372 -6.381 1.00 84.12 100 THR A CA 1
ATOM 810 C C . THR A 1 100 ? 3.411 -5.098 -5.741 1.00 84.12 100 THR A C 1
ATOM 812 O O . THR A 1 100 ? 2.515 -5.096 -4.886 1.00 84.12 100 THR A O 1
ATOM 815 N N . LYS A 1 101 ? 3.958 -3.965 -6.191 1.00 85.06 101 LYS A N 1
ATOM 816 C CA . LYS A 1 101 ? 3.572 -2.630 -5.727 1.00 85.06 101 LYS A CA 1
ATOM 817 C C . LYS A 1 101 ? 2.068 -2.378 -5.882 1.00 85.06 101 LYS A C 1
ATOM 819 O O . LYS A 1 101 ? 1.464 -1.795 -4.984 1.00 85.06 101 LYS A O 1
ATOM 824 N N . ASP A 1 102 ? 1.460 -2.843 -6.970 1.00 86.31 102 ASP A N 1
ATOM 825 C CA . ASP A 1 102 ? 0.045 -2.595 -7.259 1.00 86.31 102 ASP A CA 1
ATOM 826 C C . ASP A 1 102 ? -0.887 -3.389 -6.340 1.00 86.31 102 ASP A C 1
ATOM 828 O O . ASP A 1 102 ? -1.817 -2.811 -5.773 1.00 86.31 102 ASP A O 1
ATOM 832 N N . VAL A 1 103 ? -0.595 -4.674 -6.097 1.00 88.62 103 VAL A N 1
ATOM 833 C CA . VAL A 1 103 ? -1.336 -5.492 -5.119 1.00 88.62 103 VAL A CA 1
ATOM 834 C C . VAL A 1 103 ? -1.240 -4.869 -3.726 1.00 88.62 103 VAL A C 1
ATOM 836 O O . VAL A 1 103 ? -2.257 -4.673 -3.055 1.00 88.62 103 VAL A O 1
ATOM 839 N N . ARG A 1 104 ? -0.032 -4.461 -3.314 1.00 90.38 104 ARG A N 1
ATOM 840 C CA . ARG A 1 104 ? 0.200 -3.792 -2.025 1.00 90.38 104 ARG A CA 1
ATOM 841 C C . ARG A 1 104 ? -0.580 -2.482 -1.901 1.00 90.38 104 ARG A C 1
ATOM 843 O O . ARG A 1 104 ? -1.153 -2.210 -0.844 1.00 90.38 104 ARG A O 1
ATOM 850 N N . ASN A 1 105 ? -0.615 -1.672 -2.957 1.00 91.00 105 ASN A N 1
ATOM 851 C CA . ASN A 1 105 ? -1.353 -0.409 -2.976 1.00 91.00 105 ASN A CA 1
ATOM 852 C C . ASN A 1 105 ? -2.866 -0.636 -2.870 1.00 91.00 105 ASN A C 1
ATOM 854 O O . ASN A 1 105 ? -3.532 0.054 -2.096 1.00 91.00 105 ASN A O 1
ATOM 858 N N . ASP A 1 106 ? -3.409 -1.620 -3.592 1.00 92.81 106 ASP A N 1
ATOM 859 C CA . ASP A 1 106 ? -4.835 -1.949 -3.527 1.00 92.81 106 ASP A CA 1
ATOM 860 C C . ASP A 1 106 ? -5.231 -2.498 -2.147 1.00 92.81 106 ASP A C 1
ATOM 862 O O . ASP A 1 106 ? -6.257 -2.089 -1.595 1.00 92.81 106 ASP A O 1
ATOM 866 N N . LEU A 1 107 ? -4.403 -3.354 -1.537 1.00 94.00 107 LEU A N 1
ATOM 867 C CA . LEU A 1 107 ? -4.601 -3.794 -0.153 1.00 94.00 107 LEU A CA 1
ATOM 868 C C . LEU A 1 107 ? -4.544 -2.612 0.818 1.00 94.00 107 LEU A C 1
ATOM 870 O O . LEU A 1 107 ? -5.448 -2.453 1.636 1.00 94.00 107 LEU A O 1
ATOM 874 N N . THR A 1 108 ? -3.548 -1.732 0.683 1.00 93.81 108 THR A N 1
ATOM 875 C CA . THR A 1 108 ? -3.426 -0.518 1.511 1.00 93.81 108 THR A CA 1
ATOM 876 C C . THR A 1 108 ? -4.686 0.327 1.432 1.00 93.81 108 THR A C 1
ATOM 878 O O . THR A 1 108 ? -5.232 0.706 2.465 1.00 93.81 108 THR A O 1
ATOM 881 N N . ARG A 1 109 ? -5.210 0.564 0.227 1.00 94.19 109 ARG A N 1
ATOM 882 C CA . ARG A 1 109 ? -6.455 1.312 0.028 1.00 94.19 109 ARG A CA 1
ATOM 883 C C . ARG A 1 109 ? -7.642 0.652 0.731 1.00 94.19 109 ARG A C 1
ATOM 885 O O . ARG A 1 109 ? -8.414 1.343 1.392 1.00 94.19 109 ARG A O 1
ATOM 892 N N . ARG A 1 110 ? -7.792 -0.670 0.606 1.00 95.19 110 ARG A N 1
ATOM 893 C CA . ARG A 1 110 ? -8.908 -1.425 1.202 1.00 95.19 110 ARG A CA 1
ATOM 894 C C . ARG A 1 110 ? -8.850 -1.429 2.732 1.00 95.19 110 ARG A C 1
ATOM 896 O O . ARG A 1 110 ? -9.838 -1.071 3.371 1.00 95.19 110 ARG A O 1
ATOM 903 N N . TYR A 1 111 ? -7.697 -1.764 3.311 1.00 96.38 111 TYR A N 1
ATOM 904 C CA . TYR A 1 111 ? -7.510 -1.763 4.763 1.00 96.38 111 TYR A CA 1
ATOM 905 C C . TYR A 1 111 ? -7.651 -0.352 5.346 1.00 96.38 111 TYR A C 1
ATOM 907 O O . TYR A 1 111 ? -8.390 -0.168 6.310 1.00 96.38 111 TYR A O 1
ATOM 915 N N . SER A 1 112 ? -7.038 0.666 4.733 1.00 93.94 112 SER A N 1
ATOM 916 C CA . SER A 1 112 ? -7.186 2.058 5.181 1.00 93.94 112 SER A CA 1
ATOM 917 C C . SER A 1 112 ? -8.633 2.552 5.098 1.00 93.94 112 SER A C 1
ATOM 919 O O . SER A 1 112 ? -9.073 3.296 5.974 1.00 93.94 112 SER A O 1
ATOM 921 N N . GLY A 1 113 ? -9.403 2.119 4.092 1.00 94.12 113 GLY A N 1
ATOM 922 C CA . GLY A 1 113 ? -10.836 2.409 4.008 1.00 94.12 113 GLY A CA 1
ATOM 923 C C . GLY A 1 113 ? -11.611 1.847 5.202 1.00 94.12 113 GLY A C 1
ATOM 924 O O . GLY A 1 113 ? -12.405 2.564 5.812 1.00 94.12 113 GLY A O 1
ATOM 925 N N . GLN A 1 114 ? -11.322 0.603 5.590 1.00 95.81 114 GLN A N 1
ATOM 926 C CA . GLN A 1 114 ? -11.963 -0.022 6.747 1.00 95.81 114 GLN A CA 1
ATOM 927 C C . GLN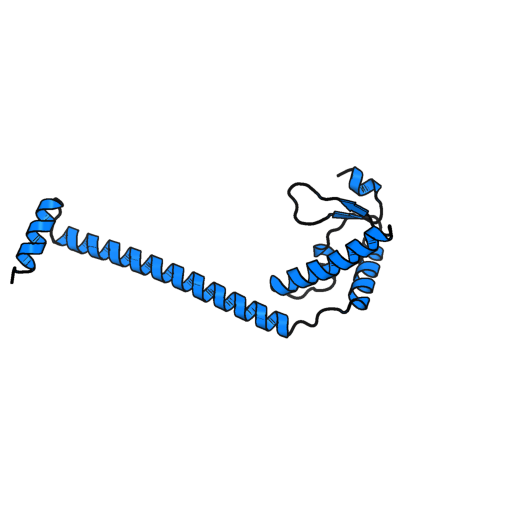 A 1 114 ? -11.527 0.616 8.075 1.00 95.81 114 GLN A C 1
ATOM 929 O O . GLN A 1 114 ? -12.373 0.911 8.917 1.00 95.81 114 GLN A O 1
ATOM 934 N N . LEU A 1 115 ? -10.236 0.914 8.249 1.00 94.88 115 LEU A N 1
ATOM 935 C CA . LEU A 1 115 ? -9.731 1.639 9.423 1.00 94.88 115 LEU A CA 1
ATOM 936 C C . LEU A 1 115 ? -10.371 3.030 9.541 1.00 94.88 115 LEU A C 1
ATOM 938 O O . LEU A 1 115 ? -10.743 3.460 10.630 1.00 94.88 115 LEU A O 1
ATOM 942 N N . THR A 1 116 ? -10.584 3.717 8.417 1.00 93.31 116 THR A N 1
ATOM 943 C CA . THR A 1 116 ? -11.291 5.006 8.396 1.00 93.31 116 THR A CA 1
ATOM 944 C C . THR A 1 116 ? -12.739 4.868 8.869 1.00 93.31 116 THR A C 1
ATOM 946 O O . THR A 1 116 ? -13.219 5.728 9.608 1.00 93.31 116 THR A O 1
ATOM 949 N N . ALA A 1 117 ? -13.439 3.794 8.488 1.00 93.19 117 ALA A N 1
ATOM 950 C CA . ALA A 1 117 ? -14.780 3.513 9.003 1.00 93.19 117 ALA A CA 1
ATOM 951 C C . ALA A 1 117 ? -14.754 3.256 10.521 1.00 93.19 117 ALA A C 1
ATOM 953 O O . ALA A 1 117 ? -15.495 3.893 11.262 1.00 93.19 117 ALA A O 1
ATOM 954 N N . MET A 1 118 ? -13.821 2.433 11.007 1.00 92.69 118 MET A N 1
ATOM 955 C CA . MET A 1 118 ? -13.661 2.166 12.444 1.00 92.69 118 MET A CA 1
ATOM 956 C C . MET A 1 118 ? -13.304 3.417 13.256 1.00 92.69 118 MET A C 1
ATOM 958 O O . MET A 1 118 ? -13.748 3.559 14.395 1.00 92.69 118 MET A O 1
ATOM 962 N N . LYS A 1 119 ? -12.533 4.342 12.672 1.00 92.81 119 LYS A N 1
ATOM 963 C CA . LYS A 1 119 ? -12.247 5.652 13.266 1.00 92.81 119 LYS A CA 1
ATOM 964 C C . LYS A 1 119 ? -13.511 6.499 13.404 1.00 92.81 119 LYS A C 1
ATOM 966 O O . LYS A 1 119 ? -13.710 7.121 14.444 1.00 92.81 119 LYS A O 1
ATOM 971 N N . LYS A 1 120 ? -14.373 6.525 12.380 1.00 92.44 120 LYS A N 1
ATOM 972 C CA . LYS A 1 120 ? -15.672 7.223 12.448 1.00 92.44 120 LYS A CA 1
ATOM 973 C C . LYS A 1 120 ? -16.556 6.646 13.555 1.00 92.44 120 LYS A C 1
ATOM 975 O O . LYS A 1 120 ? -17.171 7.411 14.290 1.00 92.44 120 LYS A O 1
ATOM 980 N N . ASP A 1 121 ? -16.513 5.329 13.732 1.00 92.12 121 ASP A N 1
ATOM 981 C CA . ASP A 1 121 ? -17.210 4.610 14.804 1.00 92.12 121 ASP A CA 1
ATOM 982 C C . ASP A 1 121 ? -16.522 4.735 16.181 1.00 92.12 121 ASP A C 1
ATOM 984 O O . ASP A 1 121 ? -16.957 4.104 17.142 1.00 92.12 121 ASP A O 1
ATOM 988 N N . LYS A 1 122 ? -15.435 5.518 16.294 1.00 88.50 122 LYS A N 1
ATOM 989 C CA . LYS A 1 122 ? -14.622 5.711 17.511 1.00 88.50 122 LYS A CA 1
ATOM 990 C C . LYS A 1 122 ? -14.054 4.419 18.120 1.00 88.50 122 LYS A C 1
ATOM 992 O O . LYS A 1 122 ? -13.764 4.375 19.311 1.00 88.50 122 LYS A O 1
ATOM 997 N N . LYS A 1 123 ? -13.863 3.372 17.312 1.00 88.44 123 LYS A N 1
ATOM 998 C CA . LYS A 1 123 ? -13.226 2.110 17.742 1.00 88.44 123 LYS A CA 1
ATOM 999 C C . LYS A 1 123 ? -11.702 2.195 17.757 1.00 88.44 123 LYS A C 1
ATOM 1001 O O . LYS A 1 123 ? -11.050 1.444 18.472 1.00 88.44 123 LYS A O 1
ATOM 1006 N N . ILE A 1 124 ? -11.148 3.080 16.934 1.00 93.31 124 ILE A N 1
ATOM 1007 C CA . ILE A 1 124 ? -9.720 3.381 16.850 1.00 93.31 124 ILE A CA 1
ATOM 1008 C C . ILE A 1 124 ? -9.525 4.880 16.623 1.00 93.31 124 ILE A C 1
ATOM 1010 O O . ILE A 1 124 ? -10.425 5.582 16.159 1.00 93.31 124 ILE A O 1
ATOM 1014 N N . PHE A 1 125 ? -8.318 5.353 16.884 1.00 93.94 125 PHE A N 1
ATOM 1015 C CA . PHE A 1 125 ? -7.866 6.719 16.670 1.00 93.94 125 PHE A CA 1
ATOM 1016 C C . PHE A 1 125 ? -6.762 6.727 15.614 1.00 93.94 125 PHE A C 1
ATOM 1018 O O . PHE A 1 125 ? -6.086 5.717 15.415 1.00 93.94 125 PHE A O 1
ATOM 1025 N N . SER A 1 126 ? -6.583 7.8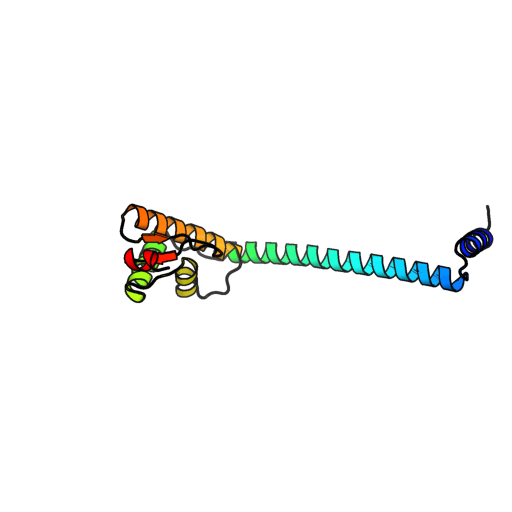55 14.920 1.00 94.25 126 SER A N 1
ATOM 1026 C CA . SER A 1 126 ? -5.470 8.022 13.980 1.00 94.25 126 SER A CA 1
ATOM 1027 C C . SER A 1 126 ? -4.849 9.409 14.055 1.00 94.25 126 SER A C 1
ATOM 1029 O O . SER A 1 126 ? -5.555 10.393 14.296 1.00 94.25 126 SER A O 1
ATOM 1031 N N . LYS A 1 127 ? -3.540 9.473 13.810 1.00 92.81 127 LYS A N 1
ATOM 1032 C CA . LYS A 1 127 ? -2.746 10.696 13.716 1.00 92.81 127 LYS A CA 1
ATOM 1033 C C . LYS A 1 127 ? -1.820 10.617 12.503 1.00 92.81 127 LYS A C 1
ATOM 1035 O O . LYS A 1 127 ? -1.232 9.572 12.235 1.00 92.81 127 LYS A O 1
ATOM 1040 N N . LYS A 1 128 ? -1.682 11.730 11.782 1.00 91.06 128 LYS A N 1
ATOM 1041 C CA . LYS A 1 128 ? -0.627 11.886 10.775 1.00 91.06 128 LYS A CA 1
ATOM 1042 C C . LYS A 1 128 ? 0.691 12.186 11.473 1.00 91.06 128 LYS A C 1
ATOM 1044 O O . LYS A 1 128 ? 0.728 13.054 12.341 1.00 91.06 128 LYS A O 1
ATOM 1049 N N . VAL A 1 129 ? 1.735 11.468 11.083 1.00 87.81 129 VAL A N 1
ATOM 1050 C CA . VAL A 1 129 ? 3.094 11.667 11.587 1.00 87.81 129 VAL A CA 1
ATOM 1051 C C . VAL A 1 129 ? 3.893 12.375 10.502 1.00 87.81 129 VAL A C 1
ATOM 1053 O O . VAL A 1 129 ? 3.927 11.920 9.356 1.00 87.81 129 VAL A O 1
ATOM 1056 N N . ASP A 1 130 ? 4.495 13.510 10.846 1.00 86.31 130 ASP A N 1
ATOM 1057 C CA . ASP A 1 130 ? 5.259 14.308 9.892 1.00 86.31 130 ASP A CA 1
ATOM 1058 C C . ASP A 1 130 ? 6.477 13.533 9.379 1.00 86.31 130 ASP A C 1
ATOM 1060 O O . ASP A 1 130 ? 7.151 12.817 10.115 1.00 86.31 130 ASP A O 1
ATOM 1064 N N . GLY A 1 131 ? 6.738 13.648 8.076 1.00 86.31 131 GLY A N 1
ATOM 1065 C CA . GLY A 1 131 ? 7.806 12.902 7.405 1.00 86.31 131 GLY A CA 1
ATOM 1066 C C . GLY A 1 131 ? 7.480 11.432 7.114 1.00 86.31 131 GLY A C 1
ATOM 1067 O O . GLY A 1 131 ? 8.228 10.784 6.382 1.00 86.31 131 GLY A O 1
ATOM 1068 N N . GLU A 1 132 ? 6.348 10.906 7.593 1.00 85.81 132 GLU A N 1
ATOM 1069 C CA . GLU A 1 132 ? 5.938 9.526 7.344 1.00 85.81 132 GLU A CA 1
ATOM 1070 C C . GLU A 1 132 ? 4.756 9.418 6.372 1.00 85.81 132 GLU A C 1
ATOM 1072 O O . GLU A 1 132 ? 3.852 10.253 6.318 1.00 85.81 132 GLU A O 1
ATOM 1077 N N . LYS A 1 133 ? 4.741 8.341 5.575 1.00 84.69 133 LYS A N 1
ATOM 1078 C CA . LYS A 1 133 ? 3.604 8.034 4.700 1.00 84.69 133 LYS A CA 1
ATOM 1079 C C . LYS A 1 133 ? 2.520 7.279 5.464 1.00 84.69 133 LYS A C 1
ATOM 1081 O O . LYS A 1 133 ? 2.767 6.189 5.977 1.00 84.69 133 LYS A O 1
ATOM 1086 N N . GLY A 1 134 ? 1.300 7.805 5.390 1.00 85.06 134 GLY A N 1
ATOM 1087 C CA . GLY A 1 134 ? 0.104 7.193 5.965 1.00 85.06 134 GLY A CA 1
ATOM 1088 C C . GLY A 1 134 ? -0.196 7.676 7.382 1.00 85.06 134 GLY A C 1
ATOM 1089 O O . GLY A 1 134 ? 0.523 8.495 7.944 1.00 85.06 134 GLY A O 1
ATOM 1090 N N . ASP A 1 135 ? -1.292 7.166 7.933 1.00 90.69 135 ASP A N 1
ATOM 1091 C CA . ASP A 1 135 ? -1.713 7.453 9.301 1.00 90.69 135 ASP A CA 1
ATOM 1092 C C . ASP A 1 135 ? -1.128 6.408 10.263 1.00 90.69 135 ASP A C 1
ATOM 1094 O O . ASP A 1 135 ? -1.049 5.217 9.942 1.00 90.69 135 ASP A O 1
ATOM 1098 N N . LEU A 1 136 ? -0.769 6.860 11.462 1.00 92.69 136 LEU A N 1
ATOM 1099 C CA . LEU A 1 136 ? -0.529 6.007 12.617 1.00 92.69 136 LEU A CA 1
ATOM 1100 C C . LEU A 1 136 ? -1.847 5.820 13.370 1.00 92.69 136 LEU A C 1
ATOM 1102 O O . LEU A 1 136 ? -2.557 6.792 13.632 1.00 92.69 136 LEU A O 1
ATOM 1106 N N . PHE A 1 137 ? -2.174 4.582 13.718 1.00 94.00 137 PHE A N 1
ATOM 1107 C CA . PHE A 1 137 ? -3.418 4.199 14.374 1.00 94.00 137 PHE A CA 1
ATOM 1108 C C . PHE A 1 137 ? -3.163 3.643 15.774 1.00 94.00 137 PHE A C 1
ATOM 1110 O O . PHE A 1 137 ? -2.074 3.157 16.066 1.00 94.00 137 PHE A O 1
ATOM 1117 N N . SER A 1 138 ? -4.175 3.711 16.637 1.00 93.44 138 SER A N 1
ATOM 1118 C CA . SER A 1 138 ? -4.166 3.127 17.983 1.00 93.44 138 SER A CA 1
ATOM 1119 C C . SER A 1 138 ? -5.597 2.898 18.470 1.00 93.44 138 SER A C 1
ATOM 1121 O O . SER A 1 138 ? -6.512 3.609 18.055 1.00 93.44 138 SER A O 1
ATOM 1123 N N . THR A 1 139 ? -5.806 1.940 19.369 1.00 91.81 139 THR A N 1
ATOM 1124 C CA . THR A 1 139 ? -7.059 1.795 20.136 1.00 91.81 139 THR A CA 1
ATOM 1125 C C . THR A 1 139 ? -7.128 2.763 21.324 1.00 91.81 139 THR A C 1
ATOM 1127 O O . THR A 1 139 ? -8.218 3.057 21.803 1.00 91.81 139 THR A O 1
ATOM 1130 N N . ASP A 1 140 ? -5.989 3.318 21.752 1.00 90.88 140 ASP A N 1
ATOM 1131 C CA . ASP A 1 140 ? -5.880 4.344 22.794 1.00 90.88 140 ASP A CA 1
ATOM 1132 C C . ASP A 1 140 ? -5.412 5.681 22.196 1.00 90.88 140 ASP A C 1
ATOM 1134 O O . ASP A 1 140 ? -4.309 5.795 21.649 1.00 90.88 140 ASP A O 1
ATOM 1138 N N . GLU A 1 141 ? -6.255 6.709 22.313 1.00 90.12 141 GLU A N 1
ATOM 1139 C CA . GLU A 1 141 ? -5.987 8.064 21.824 1.00 90.12 141 GLU A CA 1
ATOM 1140 C C . GLU A 1 141 ? -4.769 8.705 22.505 1.00 90.12 141 GLU A C 1
ATOM 1142 O O . GLU A 1 141 ? -4.050 9.488 21.879 1.00 90.12 141 GLU A O 1
ATOM 1147 N N . LYS A 1 142 ? -4.515 8.390 23.783 1.00 88.25 142 LYS A N 1
ATOM 1148 C CA . LYS A 1 142 ? -3.438 9.020 24.561 1.00 88.25 142 LYS A CA 1
ATOM 1149 C C . LYS A 1 142 ? -2.067 8.726 23.966 1.00 88.25 142 LYS A C 1
ATOM 1151 O O . LYS A 1 142 ? -1.215 9.609 23.948 1.00 88.25 142 LYS A O 1
ATOM 1156 N N . LEU A 1 143 ? -1.878 7.533 23.410 1.00 87.06 143 LEU A N 1
ATOM 1157 C CA . LEU A 1 143 ? -0.614 7.130 22.793 1.00 87.06 143 LEU A CA 1
ATOM 1158 C C . LEU A 1 143 ? -0.277 7.939 21.546 1.00 87.06 143 LEU A C 1
ATOM 1160 O O . LEU A 1 143 ? 0.890 8.205 21.284 1.00 87.06 143 LEU A O 1
ATOM 1164 N N . LEU A 1 144 ? -1.291 8.394 20.810 1.00 86.38 144 LEU A N 1
ATOM 1165 C CA . LEU A 1 144 ? -1.085 9.235 19.632 1.00 86.38 144 LEU A CA 1
ATOM 1166 C C . LEU A 1 144 ? -0.776 10.694 19.999 1.00 86.38 144 LEU A C 1
ATOM 1168 O O . LEU A 1 144 ? -0.247 11.430 19.173 1.00 86.38 144 LEU A O 1
ATOM 1172 N N . LYS A 1 145 ? -1.104 11.137 21.219 1.00 81.38 145 LYS A N 1
ATOM 1173 C CA . LYS A 1 145 ? -0.813 12.503 21.693 1.00 81.38 145 LYS A CA 1
ATOM 1174 C C . LYS A 1 145 ? 0.632 12.679 22.166 1.00 81.38 145 LYS A C 1
ATOM 1176 O O . LYS A 1 145 ? 1.095 13.811 22.220 1.00 81.38 145 LYS A O 1
ATOM 1181 N N . LEU A 1 146 ? 1.308 11.582 22.512 1.00 70.75 146 LEU A N 1
ATOM 1182 C CA . LEU A 1 146 ? 2.686 11.569 23.021 1.00 70.75 146 LEU A CA 1
ATOM 1183 C C . LEU A 1 146 ? 3.756 11.528 21.918 1.00 70.75 146 LEU A C 1
ATOM 1185 O O . LEU A 1 146 ? 4.928 11.748 22.208 1.00 70.75 146 LEU A O 1
ATOM 1189 N N . MET A 1 147 ? 3.352 11.215 20.688 1.00 65.69 147 MET A N 1
ATOM 1190 C CA . MET A 1 147 ? 4.195 11.189 19.485 1.00 65.69 147 MET A CA 1
ATOM 1191 C C . MET A 1 147 ? 4.023 12.470 18.690 1.00 65.69 147 MET A C 1
ATOM 1193 O O . MET A 1 147 ? 4.935 12.851 17.937 1.00 65.69 147 MET A O 1
#

Secondary structure (DSSP, 8-state):
---HHHHHHHHHHHHT--HHHHHHHHHHHHHHHHHHHHHHHHHHHHHHHHHHHHHHHHHH--PPPHHHHHHHHHHHHHHHTT--EEHHHHHHHH--S---HHHHHHHHHHHHHHHHHHHHTTSSEEEE-TTSSSEEEES-HHHHH--